Protein AF-A0A9E2PSU3-F1 (afdb_monomer)

Nearest PDB structures (foldseek):
  1zy2-assembly1_A  TM=9.592E-01  e=5.043E-12  Aquifex aeolicus
  6ifh-assembly1_A  TM=9.595E-01  e=5.729E-12  Paenisporosarcina sp. TG-14
  7pvk-assembly2_D  TM=9.625E-01  e=1.493E-11  Porphyromonas gingivalis W83
  7pva-assembly1_B  TM=9.633E-01  e=9.507E-11  Porphyromonas gingivalis W83
  8tef-assembly2_C  TM=9.264E-01  e=6.482E-11  Flavobacterium johnsoniae UW101

Solvent-accessible surface area (backbone atoms only — not comparable to full-atom values): 10268 Å² total; per-residue (Å²): 117,51,39,35,36,42,32,40,62,52,65,67,58,53,52,50,50,43,53,52,42,42,73,72,50,32,50,68,46,78,24,65,32,26,68,53,40,46,52,47,42,73,75,52,74,53,42,32,37,41,32,27,46,88,30,80,83,50,33,25,62,60,31,46,52,58,42,39,74,74,42,73,65,52,32,30,35,39,42,25,81,75,85,48,74,65,60,53,52,48,42,56,73,73,60,41,67,44,81,47,60,56,84,68,57,73,70,59,53,52,53,49,50,51,53,40,43,50,52,22,49,61,69,64,49,70,80,70,90,75,65,75,95,78,83,74,94,78,75,75,86,82,76,86,48,75,71,49,51,52,50,52,55,50,48,67,71,45,68,89,48,94,69,91,82,87,87,84,74,67,94,87,74,125

Mean predicted aligned error: 12.91 Å

Sequence (174 aa):
MGHILIVDDDAQLRQSFEKLLNAEGHTVKTASSGEAAISLVKAAVPDLVIMDVRMPGMSGLEAFRAIHEIEPKLPVIIMTAYSTTDTAIEATKLGAFEYILKPPETPDILALISQALEAGRFMRSRVELDVAPDTTAADAIIGKSKPMQEVYKAIGRVAPTDATVLILGETGTG

Foldseek 3Di:
DWEEEEEALDPVVLVVVCVVVVVVVYHYDYDNDLVRVLVVCVVPNTLEYEFEQDHPDDGRLNSLLSSCVVPVLRAYEYEYQDDDPVVLVSCVVSPHLYYYHPPDDPVVVVVSVVVSSVSSCVVPPDPPPPPDDDDDPPPDDDDDDPVVVVVVVVCVVPVVDPDDDDDDDDPPPD

pLDDT: mean 83.13, std 15.16, range [34.38, 97.56]

Structure (mmCIF, N/CA/C/O backbone):
data_AF-A0A9E2PSU3-F1
#
_entry.id   AF-A0A9E2PSU3-F1
#
loop_
_atom_site.group_PDB
_atom_site.id
_atom_site.type_symbol
_atom_site.label_atom_id
_atom_site.label_alt_id
_atom_site.label_comp_id
_atom_site.label_asym_id
_atom_site.label_entity_id
_atom_site.label_seq_id
_atom_site.pdbx_PDB_ins_code
_atom_site.Cartn_x
_atom_site.Cartn_y
_atom_site.Cartn_z
_atom_site.occupancy
_atom_site.B_iso_or_equiv
_atom_site.auth_seq_id
_atom_site.auth_comp_id
_atom_site.auth_asym_id
_atom_site.auth_atom_id
_atom_site.pdbx_PDB_model_num
ATOM 1 N N . MET A 1 1 ? -3.691 10.758 -12.893 1.00 78.62 1 MET A N 1
ATOM 2 C CA . MET A 1 1 ? -5.007 10.171 -12.567 1.00 78.62 1 MET A CA 1
ATOM 3 C C . MET A 1 1 ? -4.895 8.655 -12.457 1.00 78.62 1 MET A C 1
ATOM 5 O O . MET A 1 1 ? -4.356 8.025 -13.363 1.00 78.62 1 MET A O 1
ATOM 9 N N . GLY A 1 2 ? -5.353 8.092 -11.343 1.00 89.75 2 GLY A N 1
ATOM 10 C CA . GLY A 1 2 ? -5.387 6.650 -11.082 1.00 89.75 2 GLY A CA 1
ATOM 11 C C . GLY A 1 2 ? -6.509 6.320 -10.101 1.00 89.75 2 GLY A C 1
ATOM 12 O O . GLY A 1 2 ? -6.961 7.210 -9.374 1.00 8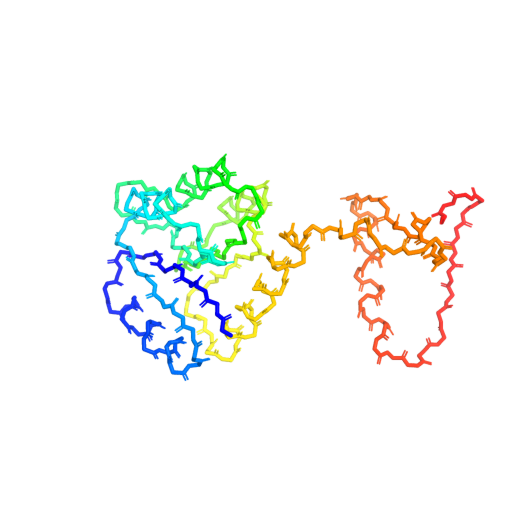9.75 2 GLY A O 1
ATOM 13 N N . HIS A 1 3 ? -6.966 5.073 -10.105 1.00 95.94 3 HIS A N 1
ATOM 14 C CA . HIS A 1 3 ? -7.980 4.557 -9.191 1.00 95.94 3 HIS A CA 1
ATOM 15 C C . HIS A 1 3 ? -7.310 4.009 -7.930 1.00 95.94 3 HIS A C 1
ATOM 17 O O . HIS A 1 3 ? -6.604 3.007 -7.991 1.00 95.94 3 HIS A O 1
ATOM 23 N N . ILE A 1 4 ? -7.519 4.653 -6.785 1.00 96.75 4 ILE A N 1
ATOM 24 C CA . ILE A 1 4 ? -6.851 4.296 -5.528 1.00 96.75 4 ILE A CA 1
ATOM 25 C C . ILE A 1 4 ? -7.885 3.738 -4.552 1.00 96.75 4 ILE A C 1
ATOM 27 O O . ILE A 1 4 ? -8.945 4.331 -4.355 1.00 96.75 4 ILE A O 1
ATOM 31 N N . LEU A 1 5 ? -7.577 2.600 -3.934 1.00 97.56 5 LEU A N 1
ATOM 32 C CA . LEU A 1 5 ? -8.359 2.030 -2.843 1.00 97.56 5 LEU A CA 1
ATOM 33 C C . LEU A 1 5 ? -7.655 2.297 -1.511 1.00 97.56 5 LEU A C 1
ATOM 35 O O . LEU A 1 5 ? -6.513 1.889 -1.327 1.00 97.56 5 LEU A O 1
ATOM 39 N N . ILE A 1 6 ? -8.351 2.940 -0.578 1.00 96.44 6 ILE A N 1
ATOM 40 C CA . ILE A 1 6 ? -7.868 3.188 0.784 1.00 96.44 6 ILE A CA 1
ATOM 41 C C . ILE A 1 6 ? -8.602 2.272 1.749 1.00 96.44 6 ILE A C 1
ATOM 43 O O . ILE A 1 6 ? -9.834 2.260 1.779 1.00 96.44 6 ILE A O 1
ATOM 47 N N . VAL A 1 7 ? -7.846 1.537 2.553 1.00 96.50 7 VAL A N 1
ATOM 48 C CA . VAL A 1 7 ? -8.368 0.556 3.497 1.00 96.50 7 VAL A CA 1
ATOM 49 C C . VAL A 1 7 ? -7.818 0.859 4.879 1.00 96.50 7 VAL A C 1
ATOM 51 O O . VAL A 1 7 ? -6.614 0.791 5.107 1.00 96.50 7 VAL A O 1
ATOM 54 N N . ASP A 1 8 ? -8.713 1.226 5.781 1.00 94.25 8 ASP A N 1
ATOM 55 C CA . ASP A 1 8 ? -8.393 1.622 7.151 1.00 94.25 8 ASP A CA 1
ATOM 56 C C . ASP A 1 8 ? -9.661 1.474 7.987 1.00 94.25 8 ASP A C 1
ATOM 58 O O . ASP A 1 8 ? -10.741 1.673 7.437 1.00 94.25 8 ASP A O 1
ATOM 62 N N . ASP A 1 9 ? -9.609 1.163 9.276 1.00 93.25 9 ASP A N 1
ATOM 63 C CA . ASP A 1 9 ? -10.808 1.147 10.120 1.00 93.25 9 ASP A CA 1
ATOM 64 C C . ASP A 1 9 ? -11.205 2.562 10.592 1.00 93.25 9 ASP A C 1
ATOM 66 O O . ASP A 1 9 ? -12.399 2.847 10.758 1.00 93.25 9 ASP A O 1
ATOM 70 N N . ASP A 1 10 ? -10.260 3.505 10.637 1.00 92.62 10 ASP A N 1
ATOM 71 C CA . ASP A 1 10 ? -10.481 4.906 10.996 1.00 92.62 10 ASP A CA 1
ATOM 72 C C . ASP A 1 10 ? -11.167 5.698 9.865 1.00 92.62 10 ASP A C 1
ATOM 74 O O . ASP A 1 10 ? -10.597 6.026 8.818 1.00 92.62 10 ASP A O 1
ATOM 78 N N . ALA A 1 11 ? -12.431 6.065 10.093 1.00 92.38 11 ALA A N 1
ATOM 79 C CA . ALA A 1 11 ? -13.226 6.838 9.142 1.00 92.38 11 ALA A CA 1
ATOM 80 C C . ALA A 1 11 ? -12.671 8.247 8.874 1.00 92.38 11 ALA A C 1
ATOM 82 O O . ALA A 1 11 ? -12.793 8.746 7.752 1.00 92.38 11 ALA A O 1
ATOM 83 N N . GLN A 1 12 ? -12.066 8.886 9.876 1.00 91.56 12 GLN A N 1
ATOM 84 C CA . GLN A 1 12 ? -11.508 10.228 9.752 1.00 91.56 12 GLN A CA 1
ATOM 85 C C . GLN A 1 12 ? -10.251 10.214 8.879 1.00 91.56 12 GLN A C 1
ATOM 87 O O . GLN A 1 12 ? -10.073 11.107 8.042 1.00 91.56 12 GLN A O 1
ATOM 92 N N . LEU A 1 13 ? -9.418 9.178 9.014 1.00 89.69 13 LEU A N 1
ATOM 93 C CA . LEU A 1 13 ? -8.251 8.979 8.157 1.00 89.69 13 LEU A CA 1
ATOM 94 C C . LEU A 1 13 ? -8.676 8.742 6.706 1.00 89.69 13 LEU A C 1
ATOM 96 O O . LEU A 1 13 ? -8.210 9.456 5.814 1.00 89.69 13 LEU A O 1
ATOM 100 N N . ARG A 1 14 ? -9.623 7.821 6.466 1.00 93.38 14 ARG A N 1
ATOM 101 C CA . ARG A 1 14 ? -10.141 7.557 5.110 1.00 93.38 14 ARG A CA 1
ATOM 102 C C . ARG A 1 14 ? -10.679 8.823 4.450 1.00 93.38 14 ARG A C 1
ATOM 104 O O . ARG A 1 14 ? -10.321 9.107 3.312 1.00 93.38 14 ARG A O 1
ATOM 111 N N . GLN A 1 15 ? -11.479 9.612 5.169 1.00 93.06 15 GLN A N 1
ATOM 112 C CA . GLN A 1 15 ? -12.051 10.850 4.636 1.00 93.06 15 GLN A CA 1
ATOM 113 C C . GLN A 1 15 ? -10.979 11.912 4.340 1.00 93.06 15 GLN A C 1
ATOM 115 O O . GLN A 1 15 ? -11.099 12.670 3.375 1.00 93.06 15 GLN A O 1
ATOM 120 N N . SER A 1 16 ? -9.935 11.988 5.168 1.00 91.56 16 SER A N 1
ATOM 121 C CA . SER A 1 16 ? -8.838 12.942 4.979 1.00 91.56 16 SER A CA 1
ATOM 122 C C . SER A 1 16 ? -8.023 12.610 3.731 1.00 91.56 16 SER A C 1
ATOM 124 O O . SER A 1 16 ? -7.796 13.489 2.899 1.00 91.56 16 SER A O 1
ATOM 126 N N . PHE A 1 17 ? -7.657 11.339 3.548 1.00 91.06 17 PHE A N 1
ATOM 127 C CA . PHE A 1 17 ? -6.965 10.905 2.337 1.00 91.06 17 PHE A CA 1
ATOM 128 C C . PHE A 1 17 ? -7.844 10.973 1.088 1.00 91.06 17 PHE A C 1
ATOM 130 O O . PHE A 1 17 ? -7.357 11.350 0.028 1.00 91.06 17 PHE A O 1
ATOM 137 N N . GLU A 1 18 ? -9.133 10.643 1.192 1.00 94.00 18 GLU A N 1
ATOM 138 C CA . GLU A 1 18 ? -10.070 10.779 0.077 1.00 94.00 18 GLU A CA 1
ATOM 139 C C . GLU A 1 18 ? -10.112 12.223 -0.433 1.00 94.00 18 GLU A C 1
ATOM 141 O O . GLU A 1 18 ? -9.981 12.454 -1.633 1.00 94.00 18 GLU A O 1
ATOM 146 N N . LYS A 1 19 ? -10.214 13.211 0.466 1.00 93.25 19 LYS A N 1
ATOM 147 C CA . LYS A 1 19 ? -10.166 14.634 0.094 1.00 93.25 19 LYS A CA 1
ATOM 148 C C . LYS A 1 19 ? -8.834 15.020 -0.544 1.00 93.25 19 LYS A C 1
ATOM 150 O O . LYS A 1 19 ? -8.844 15.687 -1.575 1.00 93.25 19 LYS A O 1
ATOM 155 N N . LEU A 1 20 ? -7.718 14.603 0.057 1.00 92.12 20 LEU A N 1
ATOM 156 C CA . LEU A 1 20 ? -6.371 14.900 -0.434 1.00 92.12 20 LEU A CA 1
ATOM 157 C C . LEU A 1 20 ? -6.162 14.355 -1.853 1.00 92.12 20 LEU A C 1
ATOM 159 O O . LEU A 1 20 ? -5.824 15.101 -2.762 1.00 92.12 20 LEU A O 1
ATOM 163 N N . LEU A 1 21 ? -6.406 13.063 -2.063 1.00 92.75 21 LEU A N 1
ATOM 164 C CA . LEU A 1 21 ? -6.120 12.408 -3.338 1.00 92.75 21 LEU A CA 1
ATOM 165 C C . LEU A 1 21 ? -7.127 12.783 -4.431 1.00 92.75 21 LEU A C 1
ATOM 167 O O . LEU A 1 21 ? -6.750 12.850 -5.600 1.00 92.75 21 LEU A O 1
ATOM 171 N N . ASN A 1 22 ? -8.381 13.086 -4.078 1.00 93.94 22 ASN A N 1
ATOM 172 C CA . ASN A 1 22 ? -9.328 13.658 -5.037 1.00 93.94 22 ASN A CA 1
ATOM 173 C C . ASN A 1 22 ? -8.891 15.063 -5.492 1.00 93.94 22 ASN A C 1
ATOM 175 O O . ASN A 1 22 ? -9.056 15.387 -6.667 1.00 93.94 22 ASN A O 1
ATOM 179 N N . ALA A 1 23 ? -8.313 15.886 -4.605 1.00 92.38 23 ALA A N 1
ATOM 180 C CA . ALA A 1 23 ? -7.778 17.202 -4.975 1.00 92.38 23 ALA A CA 1
ATOM 181 C C . ALA A 1 23 ? -6.587 17.099 -5.949 1.00 92.38 23 ALA A C 1
ATOM 183 O O . ALA A 1 23 ? -6.463 17.926 -6.847 1.00 92.38 23 ALA A O 1
ATOM 184 N N . GLU A 1 24 ? -5.788 16.036 -5.834 1.00 91.06 24 GLU A N 1
ATOM 185 C CA . GLU A 1 24 ? -4.705 15.682 -6.768 1.00 91.06 24 GLU A CA 1
ATOM 186 C C . GLU A 1 24 ? -5.208 15.012 -8.069 1.00 91.06 24 GLU A C 1
ATOM 188 O O . GLU A 1 24 ? -4.427 14.576 -8.917 1.00 91.06 24 GLU A O 1
ATOM 193 N N . GLY A 1 25 ? -6.528 14.904 -8.262 1.00 92.94 25 GLY A N 1
ATOM 194 C CA . GLY A 1 25 ? -7.120 14.337 -9.473 1.00 92.94 25 GLY A CA 1
ATOM 195 C C . GLY A 1 25 ? -7.031 12.811 -9.550 1.00 92.94 25 GLY A C 1
ATOM 196 O O . GLY A 1 25 ? -6.926 12.247 -10.639 1.00 92.94 25 GLY A O 1
ATOM 197 N N . HIS A 1 26 ? -7.041 12.108 -8.418 1.00 95.31 26 HIS A N 1
ATOM 198 C CA . HIS A 1 26 ? -7.258 10.660 -8.380 1.00 95.31 26 HIS A CA 1
ATOM 199 C C . HIS A 1 26 ? -8.731 10.332 -8.136 1.00 95.31 26 HIS A C 1
ATOM 201 O O . HIS A 1 26 ? -9.492 11.150 -7.635 1.00 95.31 26 HIS A O 1
ATOM 207 N N . THR A 1 27 ? -9.146 9.118 -8.499 1.00 95.81 27 THR A N 1
ATOM 208 C CA . THR A 1 27 ? -10.455 8.587 -8.102 1.00 95.81 27 THR A CA 1
ATOM 209 C C . THR A 1 27 ? -10.251 7.660 -6.920 1.00 95.81 27 THR A C 1
ATOM 211 O O . THR A 1 27 ? -9.596 6.626 -7.059 1.00 95.81 27 THR A O 1
ATOM 214 N N . VAL A 1 28 ? -10.817 8.010 -5.771 1.00 96.06 28 VAL A N 1
ATOM 215 C CA . VAL A 1 28 ? -10.628 7.247 -4.536 1.00 96.06 28 VAL A CA 1
ATOM 216 C C . VAL A 1 28 ? -11.861 6.404 -4.224 1.00 96.06 28 VAL A C 1
ATOM 218 O O . VAL A 1 28 ? -12.992 6.875 -4.306 1.00 96.06 28 VAL A O 1
ATOM 221 N N . LYS A 1 29 ? -11.641 5.149 -3.835 1.00 96.75 29 LYS A N 1
ATOM 222 C CA . LYS A 1 29 ? -12.619 4.325 -3.116 1.00 96.75 29 LYS A CA 1
ATOM 223 C C . LYS A 1 29 ? -12.086 4.019 -1.727 1.00 96.75 29 LYS A C 1
ATOM 225 O O . LYS A 1 29 ? -10.878 3.922 -1.530 1.00 96.75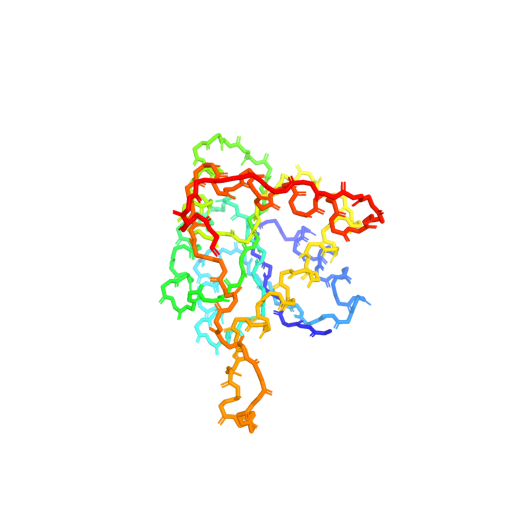 29 LYS A O 1
ATOM 230 N N . THR A 1 30 ? -12.988 3.830 -0.773 1.00 96.50 30 THR A N 1
ATOM 231 C CA . THR A 1 30 ? -12.631 3.544 0.616 1.00 96.50 30 THR A CA 1
ATOM 232 C C . THR A 1 30 ? -13.269 2.238 1.090 1.00 96.50 30 THR A C 1
ATOM 234 O O . THR A 1 30 ? -14.367 1.877 0.666 1.00 96.50 30 THR A O 1
ATOM 237 N N . ALA A 1 31 ? -12.570 1.517 1.964 1.00 96.50 31 ALA A N 1
ATOM 238 C CA . ALA A 1 31 ? -13.053 0.322 2.647 1.00 96.50 31 ALA A CA 1
ATOM 239 C C . ALA A 1 31 ? -12.706 0.402 4.133 1.00 96.50 31 ALA A C 1
ATOM 241 O O . ALA A 1 31 ? -11.623 0.853 4.492 1.00 96.50 31 ALA A O 1
ATOM 242 N N . SER A 1 32 ? -13.624 -0.041 4.991 1.00 95.12 32 SER A N 1
ATOM 243 C CA . SER A 1 32 ? -13.440 -0.027 6.447 1.00 95.12 32 SER A CA 1
ATOM 244 C C . SER A 1 32 ? -12.904 -1.339 7.027 1.00 95.12 32 SER A C 1
ATOM 246 O O . SER A 1 32 ? -12.783 -1.455 8.241 1.00 95.12 32 SER A O 1
ATOM 248 N N . SER A 1 33 ? -12.676 -2.356 6.190 1.00 95.62 33 SER A N 1
ATOM 249 C CA . SER A 1 33 ? -12.163 -3.663 6.608 1.00 95.62 33 SER A CA 1
ATOM 250 C C . SER A 1 33 ? -11.465 -4.387 5.454 1.00 95.62 33 SER A C 1
ATOM 252 O O . SER A 1 33 ? -11.685 -4.064 4.277 1.00 95.62 33 SER A O 1
ATOM 254 N N . GLY A 1 34 ? -10.663 -5.402 5.786 1.00 94.56 34 GLY A N 1
ATOM 255 C CA . GLY A 1 34 ? -9.988 -6.252 4.805 1.00 94.56 34 GLY A CA 1
ATOM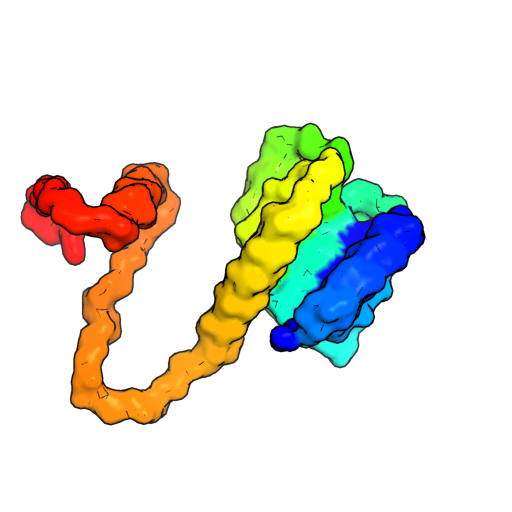 256 C C . GLY A 1 34 ? -10.959 -6.996 3.882 1.00 94.56 34 GLY A C 1
ATOM 257 O O . GLY A 1 34 ? -10.753 -7.054 2.671 1.00 94.56 34 GLY A O 1
ATOM 258 N N . GLU A 1 35 ? -12.076 -7.494 4.412 1.00 96.06 35 GLU A N 1
ATOM 259 C CA . GLU A 1 35 ? -13.097 -8.220 3.646 1.00 96.06 35 GLU A CA 1
ATOM 260 C C . GLU A 1 35 ? -13.802 -7.312 2.629 1.00 96.06 35 GLU A C 1
ATOM 262 O O . GLU A 1 35 ? -14.040 -7.706 1.478 1.00 96.06 35 GLU A O 1
ATOM 267 N N . ALA A 1 36 ? -14.107 -6.075 3.035 1.00 96.31 36 ALA A N 1
ATOM 268 C CA . ALA A 1 36 ? -14.664 -5.064 2.146 1.00 96.31 36 ALA A CA 1
ATOM 269 C C . ALA A 1 36 ? -13.662 -4.699 1.040 1.00 96.31 36 ALA A C 1
ATOM 271 O O . ALA A 1 36 ? -14.046 -4.604 -0.128 1.00 96.31 36 ALA A O 1
ATOM 272 N N . ALA A 1 37 ? -12.375 -4.569 1.378 1.00 96.56 37 ALA A N 1
ATOM 273 C CA . ALA A 1 37 ? -11.322 -4.298 0.406 1.00 96.56 37 ALA A CA 1
ATOM 274 C C . ALA A 1 37 ? -11.190 -5.413 -0.638 1.00 96.56 37 ALA A C 1
ATOM 276 O O . ALA A 1 37 ? -11.217 -5.129 -1.835 1.00 96.56 37 ALA A O 1
ATOM 277 N N . ILE A 1 38 ? -11.137 -6.680 -0.211 1.00 96.75 38 ILE A N 1
ATOM 278 C CA . ILE A 1 38 ? -11.092 -7.836 -1.121 1.00 96.75 38 ILE A CA 1
ATOM 279 C C . ILE A 1 38 ? -12.305 -7.826 -2.059 1.00 96.75 38 ILE A C 1
ATOM 281 O O . ILE A 1 38 ? -12.165 -8.042 -3.263 1.00 96.75 38 ILE A O 1
ATOM 285 N N . SER A 1 39 ? -13.499 -7.557 -1.525 1.00 96.81 39 SER A N 1
ATOM 286 C CA . SER A 1 39 ? -14.734 -7.514 -2.317 1.00 96.81 39 SER A CA 1
ATOM 287 C C . SER A 1 39 ? -14.697 -6.410 -3.379 1.00 96.81 39 SER A C 1
ATOM 289 O O . SER A 1 39 ? -15.089 -6.642 -4.523 1.00 96.81 39 SER A O 1
ATOM 291 N N . LEU A 1 40 ? -14.177 -5.228 -3.033 1.00 96.69 40 LEU A N 1
ATOM 292 C CA . LEU A 1 40 ? -14.012 -4.120 -3.975 1.00 96.69 40 LEU A CA 1
ATOM 293 C C . LEU A 1 40 ? -12.983 -4.434 -5.062 1.00 96.69 40 LEU A C 1
ATOM 295 O O . LEU A 1 40 ? -13.265 -4.172 -6.230 1.00 96.69 40 LEU A O 1
ATOM 299 N N . VAL A 1 41 ? -11.842 -5.034 -4.704 1.00 96.12 41 VAL A N 1
ATOM 300 C CA . VAL A 1 41 ? -10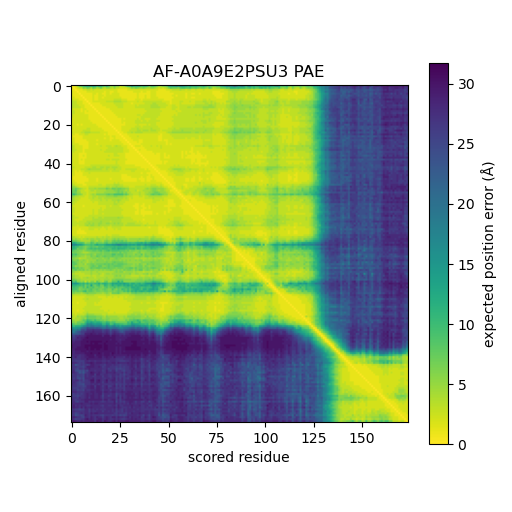.813 -5.446 -5.673 1.00 96.12 41 VAL A CA 1
ATOM 301 C C . VAL A 1 41 ? -11.365 -6.481 -6.656 1.00 96.12 41 VAL A C 1
ATOM 303 O O . VAL A 1 41 ? -11.125 -6.363 -7.854 1.00 96.12 41 VAL A O 1
ATOM 306 N N . LYS A 1 42 ? -12.158 -7.455 -6.183 1.00 95.31 42 LYS A N 1
ATOM 307 C CA . LYS A 1 42 ? -12.818 -8.446 -7.055 1.00 95.31 42 LYS A CA 1
ATOM 308 C C . LYS A 1 42 ? -13.816 -7.815 -8.025 1.00 95.31 42 LYS A C 1
ATOM 310 O O . LYS A 1 42 ? -13.957 -8.297 -9.144 1.00 95.31 42 LYS A O 1
ATOM 315 N N . ALA A 1 43 ? -14.531 -6.778 -7.593 1.00 95.25 43 ALA A N 1
ATOM 316 C CA . ALA A 1 43 ? -15.517 -6.099 -8.429 1.00 95.25 43 ALA A CA 1
ATOM 317 C C . ALA A 1 43 ? -14.859 -5.203 -9.489 1.00 95.25 43 ALA A C 1
ATOM 319 O O . ALA A 1 43 ? -15.322 -5.148 -10.627 1.00 95.25 43 ALA A O 1
ATOM 320 N N . ALA A 1 44 ? -13.800 -4.485 -9.114 1.00 93.50 44 ALA A N 1
ATOM 321 C CA . ALA A 1 44 ? -13.011 -3.662 -10.018 1.00 93.50 44 ALA A CA 1
ATOM 322 C C . ALA A 1 44 ? -11.602 -3.476 -9.447 1.00 93.50 44 ALA A C 1
ATOM 324 O O . ALA A 1 44 ? -11.430 -2.862 -8.392 1.00 93.50 44 ALA A O 1
ATOM 325 N N . VAL A 1 45 ? -10.601 -3.974 -10.170 1.00 93.75 45 VAL A N 1
ATOM 326 C CA . VAL A 1 45 ? -9.198 -3.901 -9.758 1.00 93.75 45 VAL A CA 1
ATOM 327 C C . VAL A 1 45 ? -8.729 -2.435 -9.785 1.00 93.75 45 VAL A C 1
ATOM 329 O O . VAL A 1 45 ? -8.774 -1.814 -10.848 1.00 93.75 45 VAL A O 1
ATOM 332 N N . PRO A 1 46 ? -8.287 -1.859 -8.649 1.00 95.81 46 PRO A N 1
ATOM 333 C CA . PRO A 1 46 ? -7.746 -0.501 -8.610 1.00 95.81 46 PRO A CA 1
ATOM 334 C C . PRO A 1 46 ? -6.332 -0.442 -9.209 1.00 95.81 46 PRO A C 1
ATOM 336 O O . PRO A 1 46 ? -5.721 -1.461 -9.528 1.00 9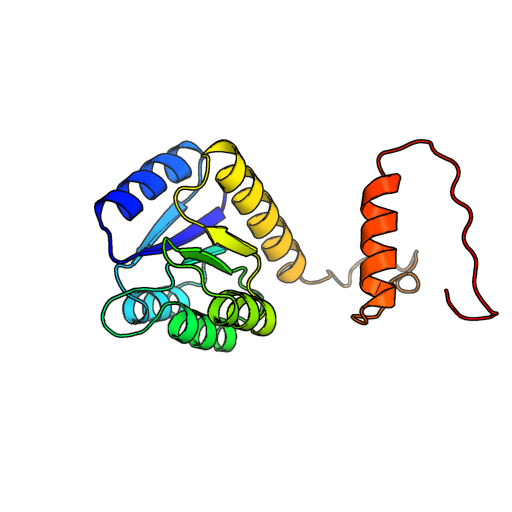5.81 46 PRO A O 1
ATOM 339 N N . ASP A 1 47 ? -5.778 0.758 -9.346 1.00 95.31 47 ASP A N 1
ATOM 340 C CA . ASP A 1 47 ? -4.379 0.981 -9.731 1.00 95.31 47 ASP A CA 1
ATOM 341 C C . ASP A 1 47 ? -3.413 0.906 -8.550 1.00 95.31 47 ASP A C 1
ATOM 343 O O . ASP A 1 47 ? -2.246 0.584 -8.745 1.00 95.31 47 ASP A O 1
ATOM 347 N N . LEU A 1 48 ? -3.900 1.173 -7.338 1.00 96.06 48 LEU A N 1
ATOM 348 C CA . LEU A 1 48 ? -3.126 1.147 -6.101 1.00 96.06 48 LEU A CA 1
ATOM 349 C C . LEU A 1 48 ? -4.032 0.826 -4.912 1.00 96.06 48 LEU A C 1
ATOM 351 O O . LEU A 1 48 ? -5.165 1.311 -4.846 1.00 96.06 48 LEU A O 1
ATOM 355 N N . VAL A 1 49 ? -3.514 0.063 -3.949 1.00 96.69 49 VAL A N 1
ATOM 356 C CA . VAL A 1 49 ? -4.136 -0.112 -2.629 1.00 96.69 49 VAL A CA 1
ATOM 357 C C . VAL A 1 49 ? -3.240 0.497 -1.556 1.00 96.69 49 VAL A C 1
ATOM 359 O O . VAL A 1 49 ? -2.045 0.222 -1.519 1.00 96.69 49 VAL A O 1
ATOM 362 N N . ILE A 1 50 ? -3.824 1.291 -0.664 1.00 95.38 50 ILE A N 1
ATOM 363 C CA . ILE A 1 50 ? -3.200 1.741 0.582 1.00 95.38 50 ILE A CA 1
ATOM 364 C C . ILE A 1 50 ? -3.933 1.033 1.718 1.00 95.38 50 ILE A C 1
ATOM 366 O O . ILE A 1 50 ? -5.152 1.161 1.826 1.00 95.38 50 ILE A O 1
ATOM 370 N N . MET A 1 51 ? -3.213 0.256 2.522 1.00 94.75 51 MET A N 1
ATOM 371 C CA . MET A 1 51 ? -3.795 -0.710 3.455 1.00 94.75 51 MET A CA 1
ATOM 372 C C . MET A 1 51 ? -3.228 -0.547 4.863 1.00 94.75 51 MET A C 1
ATOM 374 O O . MET A 1 51 ? -2.015 -0.640 5.056 1.00 94.75 51 MET A O 1
ATOM 378 N N . ASP A 1 52 ? -4.104 -0.384 5.851 1.00 93.06 52 ASP A N 1
ATOM 379 C CA . ASP A 1 52 ? -3.729 -0.492 7.259 1.00 93.06 52 ASP A CA 1
ATOM 380 C C . ASP A 1 52 ? -3.532 -1.945 7.699 1.00 93.06 52 ASP A C 1
ATOM 382 O O . ASP A 1 52 ? -4.235 -2.843 7.249 1.00 93.06 52 ASP A O 1
ATOM 386 N N . VAL A 1 53 ? -2.559 -2.196 8.580 1.00 88.38 53 VAL A N 1
ATOM 387 C CA . VAL A 1 53 ? -2.255 -3.555 9.069 1.00 88.38 53 VAL A CA 1
ATOM 388 C C . VAL A 1 53 ? -3.255 -4.015 10.129 1.00 88.38 53 VAL A C 1
ATOM 390 O O . VAL A 1 53 ? -3.600 -5.197 10.182 1.00 88.38 53 VAL A O 1
ATOM 393 N N . ARG A 1 54 ? -3.684 -3.108 11.008 1.00 85.56 54 ARG A N 1
ATOM 394 C CA . ARG A 1 54 ? -4.403 -3.396 12.250 1.00 85.56 54 ARG A CA 1
ATOM 395 C C . ARG A 1 54 ? -5.851 -2.951 12.123 1.00 85.56 54 ARG A C 1
ATOM 397 O O . ARG A 1 54 ? -6.251 -1.948 12.689 1.00 85.56 54 ARG A O 1
ATOM 404 N N . MET A 1 55 ? -6.647 -3.795 11.481 1.00 89.38 55 MET A N 1
ATOM 405 C CA . MET A 1 55 ? -8.092 -3.616 11.400 1.00 89.38 55 MET A CA 1
ATOM 406 C C . MET A 1 55 ? -8.832 -4.660 12.249 1.00 89.38 55 MET A C 1
ATOM 408 O O . MET A 1 55 ? -8.324 -5.770 12.439 1.00 89.38 55 MET A O 1
ATOM 412 N N . PRO A 1 56 ? -10.032 -4.342 12.766 1.00 86.19 56 PRO A N 1
ATOM 413 C CA . PRO A 1 56 ? -10.908 -5.329 13.384 1.00 86.19 56 PRO A CA 1
ATOM 414 C C . PRO A 1 56 ? -11.304 -6.433 12.394 1.00 86.19 56 PRO A C 1
ATOM 416 O O . PRO A 1 56 ? -11.674 -6.147 11.257 1.00 86.19 56 PRO A O 1
ATOM 419 N N . GLY A 1 57 ? -11.298 -7.687 12.851 1.00 91.50 57 GLY A N 1
ATOM 420 C CA . GLY A 1 57 ? -11.596 -8.840 11.998 1.00 91.50 57 GLY A CA 1
ATOM 421 C C . GLY A 1 57 ? -10.352 -9.306 11.248 1.00 91.50 57 GLY A C 1
ATOM 422 O O . GLY A 1 57 ? -9.368 -9.681 11.887 1.00 91.50 57 GLY A O 1
ATOM 423 N N . MET A 1 58 ? -10.404 -9.311 9.915 1.00 91.25 58 MET A N 1
ATOM 424 C CA . MET A 1 58 ? -9.258 -9.646 9.071 1.00 91.25 58 MET A CA 1
ATOM 425 C C . MET A 1 58 ? -8.172 -8.563 9.130 1.00 91.25 58 MET A C 1
ATOM 427 O O . MET A 1 58 ? -8.436 -7.379 8.908 1.00 91.25 58 MET A O 1
ATOM 431 N N . SER A 1 59 ? -6.926 -8.983 9.358 1.00 90.56 59 SER A N 1
ATOM 432 C CA . SER A 1 59 ? -5.777 -8.077 9.334 1.00 90.56 59 SER A CA 1
ATOM 433 C C . SER A 1 59 ? -5.461 -7.586 7.918 1.00 90.56 59 SER A C 1
ATOM 435 O O . SER A 1 59 ? -5.747 -8.248 6.917 1.00 90.56 59 SER A O 1
ATOM 437 N N . GLY A 1 60 ? -4.785 -6.441 7.816 1.00 90.56 60 GLY A N 1
ATOM 438 C CA . GLY A 1 60 ? -4.354 -5.906 6.524 1.00 90.56 60 GLY A CA 1
ATOM 439 C C . GLY A 1 60 ? -3.380 -6.804 5.772 1.00 90.56 60 GLY A C 1
ATOM 440 O O . GLY A 1 60 ? -3.407 -6.840 4.546 1.00 90.56 60 GLY A O 1
ATOM 441 N N . LEU A 1 61 ? -2.540 -7.564 6.485 1.00 90.12 61 LEU A N 1
ATOM 442 C CA . LEU A 1 61 ? -1.611 -8.514 5.863 1.00 90.12 61 LEU A CA 1
ATOM 443 C C . LEU A 1 61 ? -2.344 -9.730 5.287 1.00 90.12 61 LEU A C 1
ATOM 445 O O . LEU A 1 61 ? -2.016 -10.175 4.189 1.00 90.12 61 LEU A O 1
ATOM 449 N N . GLU A 1 62 ? -3.362 -10.243 5.979 1.00 93.00 62 GLU A N 1
ATOM 450 C CA . GLU A 1 62 ? -4.229 -11.299 5.441 1.00 93.00 62 GLU A CA 1
ATOM 451 C C . GLU A 1 62 ? -5.019 -10.803 4.226 1.00 93.00 62 GLU A C 1
ATOM 453 O O . GLU A 1 62 ? -5.079 -11.491 3.205 1.00 93.00 62 GLU A O 1
ATOM 458 N N . ALA A 1 63 ? -5.554 -9.581 4.295 1.00 94.88 63 ALA A N 1
ATOM 459 C CA . ALA A 1 63 ? -6.226 -8.953 3.165 1.00 94.88 63 ALA A CA 1
ATOM 460 C C . ALA A 1 63 ? -5.274 -8.751 1.979 1.00 94.88 63 ALA A C 1
ATOM 462 O O . ALA A 1 63 ? -5.644 -9.024 0.838 1.00 94.88 63 ALA A O 1
ATOM 463 N N . PHE A 1 64 ? -4.031 -8.336 2.240 1.00 94.12 64 PHE A N 1
ATOM 464 C CA . PHE A 1 64 ? -3.011 -8.182 1.210 1.00 94.12 64 PHE A CA 1
ATOM 465 C C . PHE A 1 64 ? -2.679 -9.515 0.534 1.00 94.12 64 PHE A C 1
ATOM 467 O O . PHE A 1 64 ? -2.657 -9.567 -0.692 1.00 94.12 64 PHE A O 1
ATOM 474 N N . ARG A 1 65 ? -2.510 -10.605 1.296 1.00 92.88 65 ARG A N 1
ATOM 475 C CA . ARG A 1 65 ? -2.313 -11.956 0.735 1.00 92.88 65 ARG A CA 1
ATOM 476 C C . ARG A 1 65 ? -3.444 -12.334 -0.223 1.00 92.88 65 ARG A C 1
ATOM 478 O O . ARG A 1 65 ? -3.179 -12.721 -1.356 1.00 9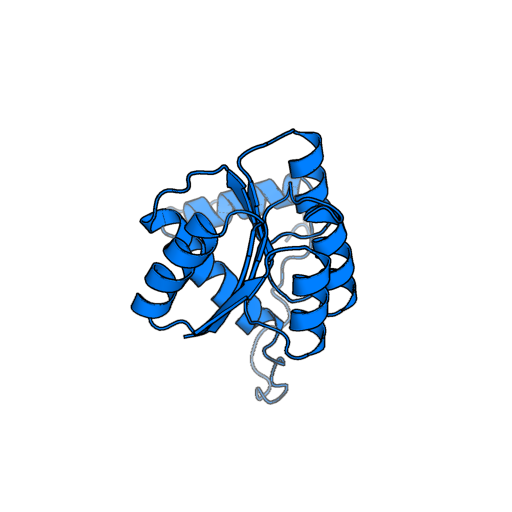2.88 65 ARG A O 1
ATOM 485 N N . ALA A 1 66 ? -4.694 -12.151 0.200 1.00 94.62 66 ALA A N 1
ATOM 486 C CA . ALA A 1 66 ? -5.859 -12.462 -0.627 1.00 94.62 66 ALA A CA 1
ATOM 487 C C . ALA A 1 66 ? -5.958 -11.570 -1.880 1.00 94.62 66 ALA A C 1
ATOM 489 O O . ALA A 1 66 ? -6.324 -12.046 -2.951 1.00 94.62 66 ALA A O 1
ATOM 490 N N . ILE A 1 67 ? -5.621 -10.282 -1.769 1.00 94.25 67 ILE A N 1
ATOM 491 C CA . ILE A 1 67 ? -5.566 -9.352 -2.907 1.00 94.25 67 ILE A CA 1
ATOM 492 C C . ILE A 1 67 ? -4.454 -9.752 -3.885 1.00 94.25 67 ILE A C 1
ATOM 494 O O . ILE A 1 67 ? -4.676 -9.735 -5.095 1.00 94.25 67 ILE A O 1
ATOM 498 N N . HIS A 1 68 ? -3.291 -10.154 -3.373 1.00 90.75 68 HIS A N 1
ATOM 499 C CA . HIS A 1 68 ? -2.153 -10.583 -4.180 1.00 90.75 68 HIS A CA 1
ATOM 500 C C . HIS A 1 68 ? -2.444 -11.872 -4.962 1.00 90.75 68 HIS A C 1
ATOM 502 O O . HIS A 1 68 ? -1.989 -12.015 -6.091 1.00 90.75 68 HIS A O 1
ATOM 508 N N . GLU A 1 69 ? -3.247 -12.789 -4.414 1.00 91.44 69 GLU A N 1
ATOM 509 C CA . GLU A 1 69 ? -3.726 -13.972 -5.147 1.00 91.44 69 GLU A CA 1
ATOM 510 C C . GLU A 1 69 ? -4.678 -13.620 -6.304 1.00 91.44 69 GLU A C 1
ATOM 512 O O . GLU A 1 69 ? -4.740 -14.352 -7.292 1.00 91.44 69 GLU A O 1
ATOM 517 N N . ILE A 1 70 ? -5.417 -12.509 -6.201 1.00 91.56 70 ILE A N 1
ATOM 518 C CA . ILE A 1 70 ? -6.358 -12.048 -7.236 1.00 91.56 70 ILE A CA 1
ATOM 519 C C . ILE A 1 70 ? -5.619 -11.304 -8.350 1.00 91.56 70 ILE A C 1
ATOM 521 O O . ILE A 1 70 ? -5.842 -11.579 -9.527 1.00 91.56 70 ILE A O 1
ATOM 525 N N . GLU A 1 71 ? -4.760 -10.353 -7.985 1.00 90.12 71 GLU A N 1
ATOM 526 C CA . GLU A 1 71 ? -3.956 -9.571 -8.923 1.00 90.12 71 GLU A CA 1
ATOM 527 C C . GLU A 1 71 ? -2.540 -9.369 -8.355 1.00 90.12 71 GLU A C 1
ATOM 529 O O . GLU A 1 71 ? -2.291 -8.404 -7.625 1.00 90.12 71 GLU A O 1
ATOM 534 N N . PRO A 1 72 ? -1.584 -10.249 -8.703 1.00 87.88 72 PRO A N 1
ATOM 535 C CA . PRO A 1 72 ? -0.218 -10.182 -8.186 1.00 87.88 72 PRO A CA 1
ATOM 536 C C . PRO A 1 72 ? 0.530 -8.899 -8.566 1.00 87.88 72 PRO A C 1
ATOM 538 O O . PRO A 1 72 ? 1.501 -8.534 -7.906 1.00 87.88 72 PRO A O 1
ATOM 541 N N . LYS A 1 73 ? 0.109 -8.218 -9.643 1.00 87.12 73 LYS A N 1
ATOM 542 C CA . LYS A 1 73 ? 0.739 -6.985 -10.136 1.00 87.12 73 LYS A CA 1
ATOM 543 C C . LYS A 1 73 ? 0.104 -5.718 -9.568 1.00 87.12 73 LYS A C 1
ATOM 545 O O . LYS A 1 73 ? 0.455 -4.624 -10.001 1.00 87.12 73 LYS A O 1
ATOM 550 N N . LEU A 1 74 ? -0.871 -5.824 -8.669 1.00 91.12 74 LEU A N 1
ATOM 551 C CA . LEU A 1 74 ? -1.465 -4.663 -8.016 1.00 91.12 74 LEU A CA 1
ATOM 552 C C . LEU A 1 74 ? -0.487 -4.145 -6.955 1.00 91.12 74 LEU A C 1
ATOM 554 O O . LEU A 1 74 ? -0.246 -4.853 -5.976 1.00 91.12 74 LEU A O 1
ATOM 558 N N . PRO A 1 75 ? 0.088 -2.938 -7.113 1.00 92.12 75 PRO A N 1
ATOM 559 C CA . PRO A 1 75 ? 0.917 -2.363 -6.067 1.00 92.12 75 PRO A CA 1
ATOM 560 C C . PRO A 1 75 ? 0.077 -2.116 -4.808 1.00 92.12 75 PRO A C 1
ATOM 562 O O . PRO A 1 75 ? -1.044 -1.599 -4.871 1.00 92.12 75 PRO A O 1
ATOM 565 N N . VAL A 1 76 ? 0.642 -2.483 -3.657 1.00 94.06 76 VAL A N 1
ATOM 566 C CA . VAL A 1 76 ? 0.029 -2.286 -2.340 1.00 94.06 76 VAL A CA 1
ATOM 567 C C . VAL A 1 76 ? 1.022 -1.592 -1.421 1.00 94.06 76 VAL A C 1
ATOM 569 O O . VAL A 1 76 ? 2.122 -2.096 -1.205 1.00 94.06 76 VAL A O 1
ATOM 572 N N . ILE A 1 77 ? 0.626 -0.443 -0.879 1.00 93.06 77 ILE A N 1
ATOM 573 C CA . ILE A 1 77 ? 1.353 0.275 0.167 1.00 93.06 77 ILE A CA 1
ATOM 574 C C . ILE A 1 77 ? 0.726 -0.099 1.505 1.00 93.06 77 ILE A C 1
ATOM 576 O O . ILE A 1 77 ? -0.471 0.103 1.719 1.00 93.06 77 ILE A O 1
ATOM 580 N N . ILE A 1 78 ? 1.533 -0.627 2.416 1.00 91.31 78 ILE A N 1
ATOM 581 C CA . ILE A 1 78 ? 1.112 -0.920 3.782 1.00 91.31 78 ILE A CA 1
ATOM 582 C C . ILE A 1 78 ? 1.388 0.311 4.644 1.00 91.31 78 ILE A C 1
ATOM 584 O O . ILE A 1 78 ? 2.527 0.756 4.721 1.00 91.31 78 ILE A O 1
ATOM 588 N N . MET A 1 79 ? 0.370 0.856 5.308 1.00 89.00 79 MET A N 1
ATOM 589 C CA . MET A 1 79 ? 0.476 2.060 6.136 1.00 89.00 79 MET A CA 1
ATOM 590 C C . MET A 1 79 ? -0.076 1.800 7.534 1.00 89.00 79 MET A C 1
ATOM 592 O O . MET A 1 79 ? -1.273 1.624 7.676 1.00 89.00 79 MET A O 1
ATOM 596 N N . THR A 1 80 ? 0.750 1.825 8.582 1.00 83.31 80 THR A N 1
ATOM 597 C CA . THR A 1 80 ? 0.320 1.420 9.939 1.00 83.31 80 THR A CA 1
ATOM 598 C C . THR A 1 80 ? 0.889 2.298 11.047 1.00 83.31 80 THR A C 1
ATOM 600 O O . THR A 1 80 ? 2.008 2.790 10.952 1.00 83.31 80 THR A O 1
ATOM 603 N N . ALA A 1 81 ? 0.136 2.478 12.137 1.00 79.38 81 ALA A N 1
ATOM 604 C CA . ALA A 1 81 ? 0.637 3.097 13.373 1.00 79.38 81 ALA A CA 1
ATOM 605 C C . ALA A 1 81 ? 1.443 2.116 14.252 1.00 79.38 81 ALA A C 1
ATOM 607 O O . ALA A 1 81 ? 2.123 2.522 15.190 1.00 79.38 81 ALA A O 1
ATOM 608 N N . TYR A 1 82 ? 1.357 0.817 13.960 1.00 68.25 82 TYR A N 1
ATOM 609 C CA . TYR A 1 82 ? 2.068 -0.254 14.651 1.00 68.25 82 TYR A CA 1
ATOM 610 C C . TYR A 1 82 ? 3.071 -0.898 13.700 1.00 68.25 82 TYR A C 1
ATOM 612 O O . TYR A 1 82 ? 2.675 -1.626 12.784 1.00 68.25 82 TYR A O 1
ATOM 620 N N . SER A 1 83 ? 4.359 -0.667 13.950 1.00 69.50 83 SER A N 1
ATOM 621 C CA . SER A 1 83 ? 5.432 -1.412 13.301 1.00 69.50 83 SER A CA 1
ATOM 622 C C . SER A 1 83 ? 6.019 -2.452 14.238 1.00 69.50 83 SER A C 1
ATOM 624 O O . SER A 1 83 ? 6.297 -2.206 15.411 1.00 69.50 83 SER A O 1
ATOM 626 N N . THR A 1 84 ? 6.203 -3.646 13.694 1.00 67.69 84 THR A N 1
ATOM 627 C CA . THR A 1 84 ? 7.068 -4.661 14.282 1.00 67.69 84 THR A CA 1
ATOM 628 C C . THR A 1 84 ? 8.007 -5.132 13.190 1.00 67.69 84 THR A C 1
ATOM 630 O O . THR A 1 84 ? 7.656 -5.107 12.007 1.00 67.69 84 THR A O 1
ATOM 633 N N . THR A 1 85 ? 9.199 -5.576 13.574 1.00 69.81 85 THR A N 1
ATOM 634 C CA . THR A 1 85 ? 10.159 -6.154 12.630 1.00 69.81 85 THR A CA 1
ATOM 635 C C . THR A 1 85 ? 9.525 -7.300 11.837 1.00 69.81 85 THR A C 1
ATOM 637 O O . THR A 1 85 ? 9.744 -7.409 10.634 1.00 69.81 85 THR A O 1
ATOM 640 N N . ASP A 1 86 ? 8.674 -8.098 12.482 1.00 70.81 86 ASP A N 1
ATOM 641 C CA . ASP A 1 86 ? 8.022 -9.250 11.864 1.00 70.81 86 ASP A CA 1
ATOM 642 C C . ASP A 1 86 ? 7.001 -8.838 10.795 1.00 70.81 86 ASP A C 1
ATOM 644 O O . ASP A 1 86 ? 7.052 -9.356 9.678 1.00 70.81 86 ASP A O 1
ATOM 648 N N . THR A 1 87 ? 6.136 -7.857 11.081 1.00 71.12 87 THR A N 1
ATOM 649 C CA . THR A 1 87 ? 5.131 -7.380 10.112 1.00 71.12 87 THR A CA 1
ATOM 650 C C . THR A 1 87 ? 5.756 -6.675 8.910 1.00 71.12 87 THR A C 1
ATOM 652 O O . THR A 1 87 ? 5.273 -6.841 7.791 1.00 71.12 87 THR A O 1
ATOM 655 N N . ALA A 1 88 ? 6.858 -5.945 9.107 1.00 70.44 88 ALA A N 1
ATOM 656 C CA . ALA A 1 88 ? 7.611 -5.341 8.009 1.00 70.44 88 ALA A CA 1
ATOM 657 C C . ALA A 1 88 ? 8.288 -6.410 7.130 1.00 70.44 88 ALA A C 1
ATOM 659 O O . ALA A 1 88 ? 8.184 -6.366 5.906 1.00 70.44 88 ALA A O 1
ATOM 660 N N . ILE A 1 89 ? 8.929 -7.417 7.739 1.00 73.44 89 ILE A N 1
ATOM 661 C CA . ILE A 1 89 ? 9.534 -8.538 7.002 1.00 73.44 89 ILE A CA 1
ATOM 662 C C . ILE A 1 89 ? 8.474 -9.299 6.200 1.00 73.44 89 ILE A C 1
ATOM 664 O O . ILE A 1 89 ? 8.730 -9.702 5.064 1.00 73.44 89 ILE A O 1
ATOM 668 N N . GLU A 1 90 ? 7.301 -9.528 6.786 1.00 72.69 90 GLU A N 1
ATOM 669 C CA . GLU A 1 90 ? 6.206 -10.234 6.132 1.00 72.69 90 GLU A CA 1
ATOM 670 C C . GLU A 1 90 ? 5.647 -9.452 4.938 1.00 72.69 90 GLU A C 1
ATOM 672 O O . GLU A 1 90 ? 5.535 -10.022 3.853 1.00 72.69 90 GLU A O 1
ATOM 677 N N . ALA A 1 91 ? 5.387 -8.149 5.092 1.00 73.25 91 ALA A N 1
ATOM 678 C CA . ALA A 1 91 ? 4.943 -7.284 3.998 1.00 73.25 91 ALA A CA 1
ATOM 679 C C . ALA A 1 91 ? 5.927 -7.306 2.815 1.00 73.25 91 ALA A C 1
ATOM 681 O O . ALA A 1 91 ? 5.525 -7.515 1.670 1.00 73.25 91 ALA A O 1
ATOM 682 N N . THR A 1 92 ? 7.229 -7.193 3.094 1.00 75.06 92 THR A N 1
ATOM 683 C CA . THR A 1 92 ? 8.277 -7.258 2.067 1.00 75.06 92 THR A CA 1
ATOM 684 C C . THR A 1 92 ? 8.336 -8.627 1.390 1.00 75.06 92 THR A C 1
ATOM 686 O O . THR A 1 92 ? 8.493 -8.712 0.173 1.00 75.06 92 THR A O 1
ATOM 689 N N . LYS A 1 93 ? 8.182 -9.724 2.147 1.00 74.38 93 LYS A N 1
ATOM 690 C CA . LYS A 1 93 ? 8.147 -11.089 1.585 1.00 74.38 93 LYS A CA 1
ATOM 691 C C . LYS A 1 93 ? 6.950 -11.315 0.665 1.00 74.38 93 LYS A C 1
ATOM 693 O O . LYS A 1 93 ? 7.080 -12.051 -0.309 1.00 74.38 93 LYS A O 1
ATOM 698 N N . LEU A 1 94 ? 5.815 -10.699 0.980 1.00 72.62 94 LEU A N 1
ATOM 699 C CA . LEU A 1 94 ? 4.595 -10.745 0.175 1.00 72.62 94 LEU A CA 1
ATOM 700 C C . LEU A 1 94 ? 4.648 -9.819 -1.050 1.00 72.62 94 LEU A C 1
ATOM 702 O O . LEU A 1 94 ? 3.738 -9.849 -1.870 1.00 72.62 94 LEU A O 1
ATOM 706 N N . GLY A 1 95 ? 5.709 -9.021 -1.195 1.00 78.00 95 GLY A N 1
ATOM 707 C CA . GLY A 1 95 ? 5.879 -8.120 -2.330 1.00 78.00 95 GLY A CA 1
ATOM 708 C C . GLY A 1 95 ? 5.059 -6.840 -2.215 1.00 78.00 95 GLY A C 1
ATOM 709 O O . GLY A 1 95 ? 4.631 -6.309 -3.238 1.00 78.00 95 GLY A O 1
ATOM 710 N N . ALA A 1 96 ? 4.820 -6.346 -0.992 1.00 80.06 96 ALA A N 1
ATOM 711 C CA . ALA A 1 96 ? 4.297 -4.995 -0.812 1.00 80.06 96 ALA A CA 1
ATOM 712 C C . ALA A 1 96 ? 5.205 -3.999 -1.545 1.00 80.06 96 ALA A C 1
ATOM 714 O O . ALA A 1 96 ? 6.429 -4.147 -1.540 1.00 80.06 96 ALA A O 1
ATOM 715 N N . PHE A 1 97 ? 4.598 -2.998 -2.180 1.00 79.94 97 PHE A N 1
ATOM 716 C CA . PHE A 1 97 ? 5.340 -1.957 -2.882 1.00 79.94 97 PHE A CA 1
ATOM 717 C C . PHE A 1 97 ? 6.164 -1.135 -1.893 1.00 79.94 97 PHE A C 1
ATOM 719 O O . PHE A 1 97 ? 7.338 -0.882 -2.134 1.00 79.94 97 PHE A O 1
ATOM 726 N N . GLU A 1 98 ? 5.551 -0.764 -0.767 1.00 83.88 98 GLU A N 1
ATOM 727 C CA . GLU A 1 98 ? 6.224 -0.060 0.319 1.00 83.88 98 GLU A CA 1
ATOM 728 C C . GLU A 1 98 ? 5.513 -0.302 1.658 1.00 83.88 98 GLU A C 1
ATOM 730 O O . GLU A 1 98 ? 4.305 -0.560 1.697 1.00 83.88 98 GLU A O 1
ATOM 735 N N . TYR A 1 99 ? 6.264 -0.203 2.756 1.00 84.19 99 TYR A N 1
ATOM 736 C CA . TYR A 1 99 ? 5.764 -0.261 4.127 1.00 84.19 99 TYR A CA 1
ATOM 737 C C . TYR A 1 99 ? 6.092 1.043 4.865 1.00 84.19 99 TYR A C 1
ATOM 739 O O . TYR A 1 99 ? 7.253 1.350 5.128 1.00 84.19 99 TYR A O 1
ATOM 747 N N . ILE A 1 100 ? 5.063 1.796 5.254 1.00 84.94 100 ILE A N 1
ATOM 748 C CA . ILE A 1 100 ? 5.193 3.116 5.877 1.00 84.94 100 ILE A CA 1
ATOM 749 C C . ILE A 1 100 ? 4.540 3.181 7.261 1.00 84.94 100 ILE A C 1
ATOM 751 O O . ILE A 1 100 ? 3.506 2.566 7.542 1.00 84.94 100 ILE A O 1
ATOM 755 N N . LEU A 1 101 ? 5.154 3.977 8.135 1.00 81.25 101 LEU A N 1
ATOM 756 C CA . LEU A 1 101 ? 4.658 4.278 9.474 1.00 81.25 101 LEU A CA 1
ATOM 757 C C . LEU A 1 101 ? 3.754 5.514 9.458 1.00 81.25 101 LEU A C 1
ATOM 759 O O . LEU A 1 101 ? 4.072 6.520 8.826 1.00 81.25 101 LEU A O 1
ATOM 763 N N . LYS A 1 102 ? 2.640 5.454 10.190 1.00 80.19 102 LYS A N 1
ATOM 764 C CA . LYS A 1 102 ? 1.790 6.621 10.449 1.00 80.19 102 LYS A CA 1
ATOM 765 C C . LYS A 1 102 ? 2.380 7.497 11.564 1.00 80.19 102 LYS A C 1
ATOM 767 O O . LYS A 1 102 ? 2.892 6.945 12.539 1.00 80.19 102 LYS A O 1
ATOM 772 N N . PRO A 1 103 ? 2.205 8.830 11.498 1.00 72.38 103 PRO A N 1
ATOM 773 C CA . PRO A 1 103 ? 1.631 9.590 10.383 1.00 72.38 103 PRO A CA 1
ATOM 774 C C . PRO A 1 103 ? 2.679 9.848 9.282 1.00 72.38 103 PRO A C 1
ATOM 776 O O . PRO A 1 103 ? 3.775 10.301 9.608 1.00 72.38 103 PRO A O 1
ATOM 779 N N . PRO A 1 104 ? 2.369 9.604 7.994 1.00 69.38 104 PRO A N 1
ATOM 780 C CA . PRO A 1 104 ? 3.266 10.014 6.921 1.00 69.38 104 PRO A CA 1
ATOM 781 C C . PRO A 1 104 ? 3.183 11.530 6.703 1.00 69.38 104 PRO A C 1
ATOM 783 O O . PRO A 1 104 ? 2.117 12.132 6.865 1.00 69.38 104 PRO A O 1
ATOM 786 N N . GLU A 1 105 ? 4.285 12.147 6.283 1.00 74.44 105 GLU A N 1
ATOM 787 C CA . GLU A 1 105 ? 4.247 13.519 5.781 1.00 74.44 105 GLU A CA 1
ATOM 788 C C . GLU A 1 105 ? 3.540 13.560 4.414 1.00 74.44 105 GLU A C 1
ATOM 790 O O . GLU A 1 105 ? 3.722 12.685 3.565 1.00 74.44 105 GLU A O 1
ATOM 795 N N . THR A 1 106 ? 2.704 14.580 4.188 1.00 74.62 106 THR A N 1
ATOM 796 C CA . THR A 1 106 ? 1.897 14.706 2.961 1.00 74.62 106 THR A CA 1
ATOM 797 C C . THR A 1 106 ? 2.721 14.686 1.661 1.00 74.62 106 THR A C 1
ATOM 799 O O . THR A 1 106 ? 2.299 14.012 0.720 1.00 74.62 106 THR A O 1
ATOM 802 N N . PRO A 1 107 ? 3.878 15.375 1.552 1.00 68.31 107 PRO A N 1
ATOM 803 C CA . PRO A 1 107 ? 4.689 15.332 0.332 1.00 68.31 107 PRO A CA 1
ATOM 804 C C . PRO A 1 107 ? 5.213 13.925 0.023 1.00 68.31 107 PRO A C 1
ATOM 806 O O . PRO A 1 107 ? 5.187 13.491 -1.131 1.00 68.31 107 PRO A O 1
ATOM 809 N N . ASP A 1 108 ? 5.616 13.191 1.060 1.00 79.88 108 ASP A N 1
ATOM 810 C CA . ASP A 1 108 ? 6.220 11.867 0.926 1.00 79.88 108 ASP A CA 1
ATOM 811 C C . ASP A 1 108 ? 5.203 10.836 0.432 1.00 79.88 108 ASP A C 1
ATOM 813 O O . ASP A 1 108 ? 5.500 10.038 -0.460 1.00 79.88 108 ASP A O 1
ATOM 817 N N . ILE A 1 109 ? 3.969 10.878 0.951 1.00 85.50 109 ILE A N 1
ATOM 818 C CA . ILE A 1 109 ? 2.934 9.928 0.531 1.00 85.50 109 ILE A CA 1
ATOM 819 C C . ILE A 1 109 ? 2.463 10.176 -0.905 1.00 85.50 109 ILE A C 1
ATOM 821 O O . ILE A 1 109 ? 2.205 9.218 -1.630 1.00 85.50 109 ILE A O 1
ATOM 825 N N . LEU A 1 110 ? 2.396 11.433 -1.357 1.00 88.31 110 LEU A N 1
ATOM 826 C CA . LEU A 1 110 ? 2.030 11.754 -2.741 1.00 88.31 110 LEU A CA 1
ATOM 827 C C . LEU A 1 110 ? 3.104 11.291 -3.733 1.00 88.31 110 LEU A C 1
ATOM 829 O O . LEU A 1 110 ? 2.775 10.684 -4.755 1.00 88.31 110 LEU A O 1
ATOM 833 N N . ALA A 1 111 ? 4.382 11.513 -3.410 1.00 87.94 111 ALA A N 1
ATOM 834 C CA . ALA A 1 111 ? 5.494 11.018 -4.217 1.00 87.94 111 A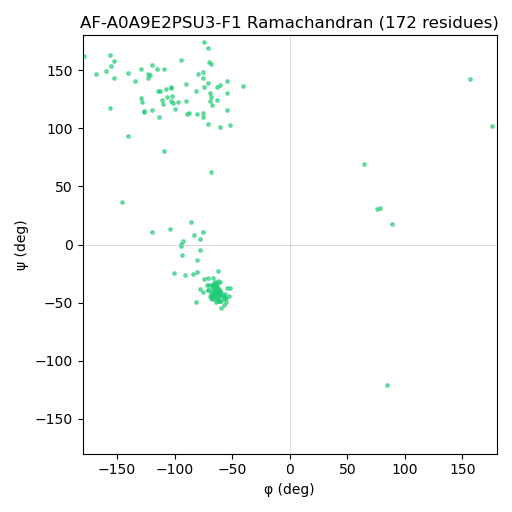LA A CA 1
ATOM 835 C C . ALA A 1 111 ? 5.474 9.484 -4.312 1.00 87.94 111 ALA A C 1
ATOM 837 O O . ALA A 1 111 ? 5.590 8.927 -5.407 1.00 87.94 111 ALA A O 1
ATOM 838 N N . LEU A 1 112 ? 5.246 8.804 -3.185 1.00 88.31 112 LEU A N 1
ATOM 839 C CA . LEU A 1 112 ? 5.160 7.348 -3.130 1.00 88.31 112 LEU A CA 1
ATOM 840 C C . LEU A 1 112 ? 3.981 6.801 -3.947 1.00 88.31 112 LEU A C 1
ATOM 842 O O . LEU A 1 112 ? 4.137 5.833 -4.689 1.00 88.31 112 LEU A O 1
ATOM 846 N N . ILE A 1 113 ? 2.811 7.439 -3.860 1.00 92.12 113 ILE A N 1
ATOM 847 C CA . ILE A 1 113 ? 1.634 7.087 -4.666 1.00 92.12 113 ILE A CA 1
ATOM 848 C C . ILE A 1 113 ? 1.938 7.233 -6.160 1.00 92.12 113 ILE A C 1
ATOM 850 O O . ILE A 1 113 ? 1.590 6.344 -6.937 1.00 92.12 113 ILE A O 1
ATOM 854 N N . SER A 1 114 ? 2.607 8.315 -6.570 1.00 90.94 114 SER A N 1
ATOM 855 C CA . SER A 1 114 ? 2.993 8.519 -7.970 1.00 90.94 114 SER A CA 1
ATOM 856 C C . SER A 1 114 ? 3.904 7.395 -8.471 1.00 90.94 114 SER A C 1
ATOM 858 O O . SER A 1 114 ? 3.619 6.792 -9.506 1.00 90.94 114 SER A O 1
ATOM 860 N N . GLN A 1 115 ? 4.946 7.055 -7.705 1.00 89.56 115 GLN A N 1
ATOM 861 C CA . GLN A 1 115 ? 5.871 5.965 -8.038 1.00 89.56 115 GLN A CA 1
ATOM 862 C C . GLN A 1 115 ? 5.157 4.608 -8.111 1.00 89.56 115 GLN A C 1
ATOM 864 O O . GLN A 1 115 ? 5.384 3.834 -9.041 1.00 89.56 115 GLN A O 1
ATOM 869 N N . ALA A 1 116 ? 4.257 4.327 -7.165 1.00 89.88 116 ALA A N 1
ATOM 870 C CA . ALA A 1 116 ? 3.496 3.083 -7.136 1.00 89.88 116 ALA A CA 1
ATOM 871 C C . ALA A 1 116 ? 2.567 2.949 -8.351 1.00 89.88 116 ALA A C 1
ATOM 873 O O . ALA A 1 116 ? 2.494 1.885 -8.969 1.00 89.88 116 ALA A O 1
ATOM 874 N N . LEU A 1 117 ? 1.887 4.034 -8.733 1.00 90.56 117 LEU A N 1
ATOM 875 C CA . LEU A 1 117 ? 1.023 4.065 -9.912 1.00 90.56 117 LEU A CA 1
ATOM 876 C C . LEU A 1 117 ? 1.817 3.888 -11.211 1.00 90.56 117 LEU A C 1
ATOM 878 O O . LEU A 1 117 ? 1.367 3.165 -12.100 1.00 90.56 117 LEU A O 1
ATOM 882 N N . GLU A 1 118 ? 2.990 4.511 -11.333 1.00 89.06 118 GLU A N 1
ATOM 883 C CA . GLU A 1 118 ? 3.880 4.299 -12.479 1.00 89.06 118 GLU A CA 1
ATOM 884 C C . GLU A 1 118 ? 4.352 2.847 -12.559 1.00 89.06 118 GLU A C 1
ATOM 886 O O . GLU A 1 118 ? 4.201 2.215 -13.606 1.00 89.06 118 GLU A O 1
ATOM 891 N N . ALA A 1 119 ? 4.826 2.276 -11.449 1.00 83.69 119 ALA A N 1
ATOM 892 C CA . ALA A 1 119 ? 5.241 0.878 -11.391 1.00 83.69 119 ALA A CA 1
ATOM 893 C C . ALA A 1 119 ? 4.098 -0.076 -11.782 1.00 83.69 119 ALA A C 1
ATOM 895 O O . ALA A 1 119 ? 4.289 -0.978 -12.601 1.00 83.69 119 ALA A O 1
ATOM 896 N N . GLY A 1 120 ? 2.884 0.157 -11.269 1.00 82.44 120 GLY A N 1
ATOM 897 C CA . GLY A 1 120 ? 1.690 -0.607 -11.635 1.00 82.44 120 GLY A CA 1
ATOM 898 C C . GLY A 1 120 ? 1.362 -0.520 -13.128 1.00 82.44 120 GLY A C 1
ATOM 899 O O . GLY A 1 120 ? 1.058 -1.536 -13.756 1.00 82.44 120 GLY A O 1
ATOM 900 N N . ARG A 1 121 ? 1.486 0.670 -13.731 1.00 83.62 121 ARG A N 1
ATOM 901 C CA . ARG A 1 121 ? 1.302 0.867 -15.179 1.00 83.62 121 ARG A CA 1
ATOM 902 C C . ARG A 1 121 ? 2.344 0.111 -15.995 1.00 83.62 121 ARG A C 1
ATOM 904 O O . ARG A 1 1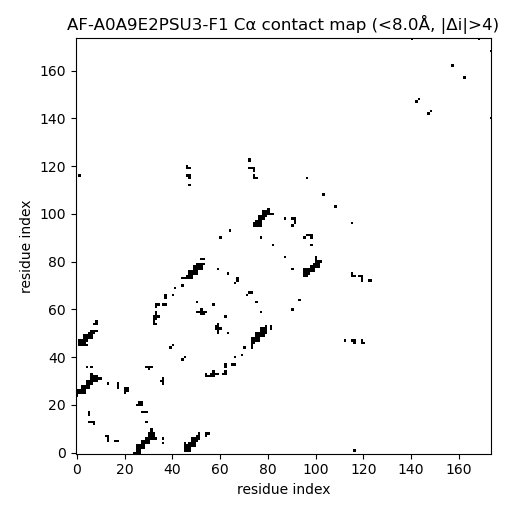21 ? 1.957 -0.574 -16.934 1.00 83.62 121 ARG A O 1
ATOM 911 N N . PHE A 1 122 ? 3.624 0.166 -15.627 1.00 77.31 122 PHE A N 1
ATOM 912 C CA . PHE A 1 122 ? 4.675 -0.588 -16.320 1.00 77.31 122 PHE A CA 1
ATOM 913 C C . PHE A 1 122 ? 4.462 -2.104 -16.227 1.00 77.31 122 PHE A C 1
ATOM 915 O O . PHE A 1 122 ? 4.633 -2.807 -17.218 1.00 77.31 122 PHE A O 1
ATOM 922 N N . MET A 1 123 ? 4.026 -2.616 -15.072 1.00 72.25 123 MET A N 1
ATOM 923 C CA . MET A 1 123 ? 3.755 -4.050 -14.896 1.00 72.25 123 MET A CA 1
ATOM 924 C C . MET A 1 123 ? 2.505 -4.539 -15.650 1.00 72.25 123 MET A C 1
ATOM 926 O O . MET A 1 123 ? 2.420 -5.725 -16.005 1.00 72.25 123 MET A O 1
ATOM 930 N N . ARG A 1 124 ? 1.517 -3.655 -15.857 1.00 69.69 124 ARG A N 1
ATOM 931 C CA . ARG A 1 124 ? 0.250 -3.940 -16.558 1.00 69.69 124 ARG A CA 1
ATOM 932 C C . ARG A 1 124 ? 0.297 -3.664 -18.049 1.00 69.69 124 ARG A C 1
ATOM 934 O O . ARG A 1 124 ? -0.455 -4.303 -18.784 1.00 69.69 124 ARG A O 1
ATOM 941 N N . SER A 1 125 ? 1.158 -2.750 -18.489 1.00 55.50 125 SER A N 1
ATOM 942 C CA . SER A 1 125 ? 1.452 -2.566 -19.900 1.00 55.50 125 SER A CA 1
ATOM 943 C C . SER A 1 125 ? 1.876 -3.924 -20.442 1.00 55.50 125 SER A C 1
ATOM 945 O O . SER A 1 125 ? 2.871 -4.505 -20.000 1.00 55.50 125 SER A O 1
ATOM 947 N N . ARG A 1 126 ? 1.084 -4.484 -21.364 1.00 45.25 126 ARG A N 1
ATOM 948 C CA . ARG A 1 126 ? 1.617 -5.540 -22.216 1.00 45.25 126 ARG A CA 1
ATOM 949 C C . ARG A 1 126 ? 2.856 -4.920 -22.841 1.00 45.25 126 ARG A C 1
ATOM 951 O O . ARG A 1 126 ? 2.782 -3.804 -23.344 1.00 45.25 126 ARG A O 1
ATOM 958 N N . VAL A 1 127 ? 3.983 -5.619 -22.791 1.00 42.59 127 VAL A N 1
ATOM 959 C CA . VAL A 1 127 ? 5.002 -5.398 -23.810 1.00 42.59 127 VAL A CA 1
ATOM 960 C C . VAL A 1 127 ? 4.234 -5.549 -25.119 1.00 42.59 127 VAL A C 1
ATOM 962 O O . VAL A 1 127 ? 3.802 -6.656 -25.447 1.00 42.59 127 VAL A O 1
ATOM 965 N N . GLU A 1 128 ? 3.907 -4.437 -25.777 1.00 34.38 128 GLU A N 1
ATOM 966 C CA . GLU A 1 128 ? 3.439 -4.483 -27.147 1.00 34.38 128 GLU A CA 1
ATOM 967 C C . GLU A 1 128 ? 4.603 -5.114 -27.902 1.00 34.38 128 GLU A C 1
ATOM 969 O O . GLU A 1 128 ? 5.641 -4.500 -28.135 1.00 34.38 128 GLU A O 1
ATOM 974 N N . LEU A 1 129 ? 4.458 -6.407 -28.189 1.00 38.25 129 LEU A N 1
ATOM 975 C CA . LEU A 1 129 ? 5.227 -7.128 -29.190 1.00 38.25 129 LEU A CA 1
ATOM 976 C C . LEU A 1 129 ? 4.805 -6.579 -30.557 1.00 38.25 129 LEU A C 1
ATOM 978 O O . LEU A 1 129 ? 4.194 -7.279 -31.351 1.00 38.25 129 LEU A O 1
ATOM 982 N N . ASP A 1 130 ? 5.060 -5.295 -30.772 1.00 34.66 130 ASP A N 1
ATOM 983 C CA . ASP A 1 130 ? 5.013 -4.640 -32.074 1.00 34.66 130 ASP A CA 1
ATOM 984 C C . ASP A 1 130 ? 6.092 -3.550 -32.139 1.00 34.66 130 ASP A C 1
ATOM 986 O O . ASP A 1 130 ? 5.938 -2.479 -32.722 1.00 34.66 130 ASP A O 1
ATOM 990 N N . VAL A 1 131 ? 7.237 -3.843 -31.517 1.00 36.88 131 VAL A N 1
ATOM 991 C CA . VAL A 1 131 ? 8.481 -3.158 -31.841 1.00 36.88 131 VAL A CA 1
ATOM 992 C C . VAL A 1 131 ? 9.094 -3.947 -32.985 1.00 36.88 131 VAL A C 1
ATOM 994 O O . VAL A 1 131 ? 9.476 -5.110 -32.823 1.00 36.88 131 VAL A O 1
ATOM 997 N N . ALA A 1 132 ? 9.158 -3.319 -34.156 1.00 36.00 132 ALA A N 1
ATOM 998 C CA . ALA A 1 132 ? 10.082 -3.722 -35.203 1.00 36.00 132 ALA A CA 1
ATOM 999 C C . ALA A 1 132 ? 11.443 -4.088 -34.565 1.00 36.00 132 ALA A C 1
ATOM 1001 O O . ALA A 1 132 ? 11.878 -3.405 -33.633 1.00 36.00 132 ALA A O 1
ATOM 1002 N N . PRO A 1 133 ? 12.091 -5.183 -34.989 1.00 40.97 133 PRO A N 1
ATOM 1003 C CA . PRO A 1 133 ? 13.272 -5.685 -34.309 1.00 40.97 133 PRO A CA 1
ATOM 1004 C C . PRO A 1 133 ? 14.436 -4.728 -34.556 1.00 40.97 133 PRO A C 1
ATOM 1006 O O . PRO A 1 133 ? 14.964 -4.712 -35.656 1.00 40.97 133 PRO A O 1
ATOM 1009 N N . ASP A 1 134 ? 14.767 -3.925 -33.546 1.00 42.78 134 ASP A N 1
ATOM 1010 C CA . ASP A 1 134 ? 16.045 -3.239 -33.294 1.00 42.78 134 ASP A CA 1
ATOM 1011 C C . ASP A 1 134 ? 15.785 -2.380 -32.035 1.00 42.78 134 ASP A C 1
ATOM 1013 O O . ASP A 1 134 ? 15.050 -1.405 -32.103 1.00 42.78 134 ASP A O 1
ATOM 1017 N N . THR A 1 135 ? 16.181 -2.699 -30.800 1.00 42.88 135 THR A N 1
ATOM 1018 C CA . THR A 1 135 ? 17.446 -3.222 -30.267 1.00 42.88 135 THR A CA 1
ATOM 1019 C C . THR A 1 135 ? 17.241 -3.686 -28.804 1.00 42.88 135 THR A C 1
ATOM 1021 O O . THR A 1 135 ? 16.463 -3.087 -28.068 1.00 42.88 135 THR A O 1
ATOM 1024 N N . THR A 1 136 ? 17.974 -4.737 -28.41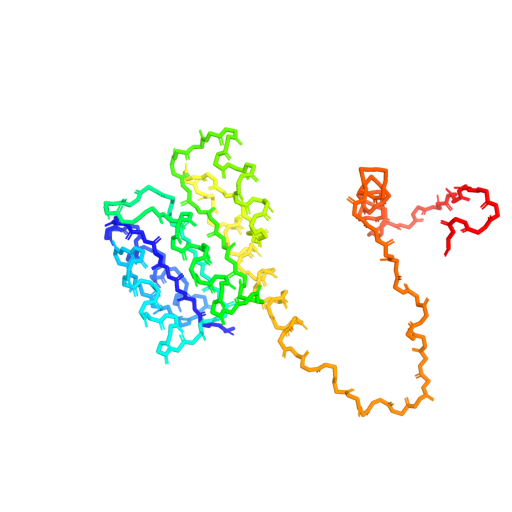2 1.00 42.00 136 THR A N 1
ATOM 1025 C CA . THR A 1 136 ? 18.396 -5.129 -27.042 1.00 42.00 136 THR A CA 1
ATOM 1026 C C . THR A 1 136 ? 17.359 -5.530 -25.971 1.00 42.00 136 THR A C 1
ATOM 1028 O O . THR A 1 136 ? 17.279 -4.971 -24.884 1.00 42.00 136 THR A O 1
ATOM 1031 N N . ALA A 1 137 ? 16.726 -6.694 -26.166 1.00 43.28 137 ALA A N 1
ATOM 1032 C CA . ALA A 1 137 ? 16.225 -7.535 -25.061 1.00 43.28 137 ALA A CA 1
ATOM 1033 C C . ALA A 1 137 ? 17.347 -8.308 -24.312 1.00 43.28 137 ALA A C 1
ATOM 1035 O O . ALA A 1 137 ? 17.067 -9.217 -23.533 1.00 43.28 137 ALA A O 1
ATOM 1036 N N . ALA A 1 138 ? 18.617 -7.976 -24.569 1.00 48.50 138 ALA A N 1
ATOM 1037 C CA . ALA A 1 138 ? 19.791 -8.653 -24.016 1.00 48.50 138 ALA A CA 1
ATOM 1038 C C . ALA A 1 138 ? 20.340 -8.006 -22.725 1.00 48.50 138 ALA A C 1
ATOM 1040 O O . ALA A 1 138 ? 21.171 -8.621 -22.067 1.00 48.50 138 ALA A O 1
ATOM 1041 N N . ASP A 1 139 ? 19.853 -6.823 -22.330 1.00 53.97 139 ASP A N 1
ATOM 1042 C CA . ASP A 1 139 ? 20.510 -5.982 -21.309 1.00 53.97 139 ASP A CA 1
ATOM 1043 C C . ASP A 1 139 ? 19.833 -6.007 -19.920 1.00 53.97 139 ASP A C 1
ATOM 1045 O O . ASP A 1 139 ? 20.107 -5.170 -19.058 1.00 53.97 139 ASP A O 1
ATOM 1049 N N . ALA A 1 140 ? 18.919 -6.948 -19.665 1.00 57.56 140 ALA A N 1
ATOM 1050 C CA . ALA A 1 140 ? 18.252 -7.039 -18.366 1.00 57.56 140 ALA A CA 1
ATOM 1051 C C . ALA A 1 140 ? 19.140 -7.762 -17.334 1.00 57.56 140 ALA A C 1
ATOM 1053 O O . ALA A 1 140 ? 19.341 -8.972 -17.418 1.00 57.56 140 ALA A O 1
ATOM 1054 N N . ILE A 1 141 ? 19.623 -7.039 -16.316 1.00 69.50 141 ILE A N 1
ATOM 1055 C CA . ILE A 1 141 ? 20.349 -7.630 -15.180 1.00 69.50 141 ILE A CA 1
ATOM 1056 C C . ILE A 1 141 ? 19.373 -8.453 -14.318 1.00 69.50 141 ILE A C 1
ATOM 1058 O O . ILE A 1 141 ? 18.375 -7.932 -13.817 1.00 69.50 141 ILE A O 1
ATOM 1062 N N . ILE A 1 142 ? 19.667 -9.743 -14.113 1.00 73.00 142 ILE A N 1
ATOM 1063 C CA . ILE A 1 142 ? 18.825 -10.679 -13.348 1.00 73.00 142 ILE A CA 1
ATOM 1064 C C . ILE A 1 142 ? 19.520 -11.061 -12.034 1.00 73.00 142 ILE A C 1
ATOM 1066 O O . ILE A 1 142 ? 20.617 -11.611 -12.034 1.00 73.00 142 ILE A O 1
ATOM 1070 N N . GLY A 1 143 ? 18.854 -10.854 -10.891 1.00 68.25 143 GLY A N 1
ATOM 1071 C CA . GLY A 1 143 ? 19.327 -11.368 -9.599 1.00 68.25 143 GLY A CA 1
ATOM 1072 C C . GLY A 1 143 ? 18.800 -10.600 -8.387 1.00 68.25 143 GLY A C 1
ATOM 1073 O O . GLY A 1 143 ? 18.673 -9.381 -8.431 1.00 68.25 143 GLY A O 1
ATOM 1074 N N . LYS A 1 144 ? 18.502 -11.317 -7.290 1.00 70.81 144 LYS A N 1
ATOM 1075 C CA . LYS A 1 144 ? 17.945 -10.765 -6.029 1.00 70.81 144 LYS A CA 1
ATOM 1076 C C . LYS A 1 144 ? 18.842 -10.989 -4.800 1.00 70.81 144 LYS A C 1
ATOM 1078 O O . LYS A 1 144 ? 18.395 -10.810 -3.669 1.00 70.81 144 LYS A O 1
ATOM 1083 N N . SER A 1 145 ? 20.080 -11.441 -4.996 1.00 84.00 145 SER A N 1
ATOM 1084 C CA . SER A 1 145 ? 21.008 -11.728 -3.897 1.00 84.00 145 SER A CA 1
ATOM 1085 C C . SER A 1 145 ? 21.436 -10.442 -3.180 1.00 84.00 145 SER A C 1
ATOM 1087 O O . SER A 1 145 ? 21.429 -9.364 -3.774 1.00 84.00 145 SER A O 1
ATOM 1089 N N . LYS A 1 146 ? 21.840 -10.544 -1.906 1.00 79.19 146 LYS A N 1
ATOM 1090 C CA . LYS A 1 146 ? 22.333 -9.385 -1.137 1.00 79.19 146 LYS A CA 1
ATOM 1091 C C . LYS A 1 146 ? 23.461 -8.621 -1.863 1.00 79.19 146 LYS A C 1
ATOM 1093 O O . LYS A 1 146 ? 23.358 -7.403 -1.928 1.00 79.19 146 LYS A O 1
ATOM 1098 N N . PRO A 1 147 ? 24.475 -9.277 -2.470 1.00 85.19 147 PRO A N 1
ATOM 1099 C CA . PRO A 1 147 ? 25.491 -8.568 -3.253 1.00 85.19 147 PRO A CA 1
ATOM 1100 C C . PRO A 1 147 ? 24.916 -7.798 -4.451 1.00 85.19 147 PRO A C 1
ATOM 1102 O O . PRO A 1 147 ? 25.278 -6.647 -4.659 1.00 85.19 147 PRO A O 1
ATOM 1105 N N . MET A 1 148 ? 23.968 -8.383 -5.194 1.00 86.56 148 MET A N 1
ATOM 1106 C CA . MET A 1 148 ? 23.324 -7.703 -6.328 1.00 86.56 148 MET A CA 1
ATOM 1107 C C . MET A 1 148 ? 22.466 -6.514 -5.889 1.00 86.56 148 MET A C 1
ATOM 1109 O O . MET A 1 148 ? 22.437 -5.493 -6.568 1.00 86.56 148 MET A O 1
ATOM 1113 N N . GLN A 1 149 ? 21.814 -6.600 -4.726 1.00 77.88 149 GLN A N 1
ATOM 1114 C CA . GLN A 1 149 ? 21.094 -5.461 -4.151 1.00 77.88 149 GLN A CA 1
ATOM 1115 C C . GLN A 1 149 ? 22.027 -4.282 -3.850 1.00 77.88 149 GLN A C 1
ATOM 1117 O O . GLN A 1 149 ? 21.649 -3.137 -4.086 1.00 77.88 149 GLN A O 1
ATOM 1122 N N . GLU A 1 150 ? 23.250 -4.541 -3.379 1.00 83.06 150 GLU A N 1
ATOM 1123 C CA . GLU A 1 150 ? 24.254 -3.489 -3.180 1.00 83.06 150 GLU A CA 1
ATOM 1124 C C . GLU A 1 150 ? 24.729 -2.880 -4.508 1.00 83.06 150 GLU A C 1
ATOM 1126 O O . GLU A 1 150 ? 24.906 -1.663 -4.587 1.00 83.06 150 GLU A O 1
ATOM 1131 N N . VAL A 1 151 ? 24.834 -3.684 -5.573 1.00 88.56 151 VAL A N 1
ATOM 1132 C CA . VAL A 1 151 ? 25.113 -3.192 -6.935 1.00 88.56 151 VAL A CA 1
ATOM 1133 C C . VAL A 1 151 ? 23.997 -2.256 -7.417 1.00 88.56 151 VAL A C 1
ATOM 1135 O O . VAL A 1 151 ? 24.289 -1.135 -7.828 1.00 88.56 151 VAL A O 1
ATOM 1138 N N . TYR A 1 152 ? 22.720 -2.635 -7.288 1.00 83.81 152 TYR A N 1
ATOM 1139 C CA . TYR A 1 152 ? 21.598 -1.766 -7.681 1.00 83.81 152 TYR A CA 1
ATOM 1140 C C . TYR A 1 152 ? 21.559 -0.455 -6.886 1.00 83.81 152 TYR A C 1
ATOM 1142 O O . TYR A 1 152 ? 21.325 0.612 -7.455 1.00 83.81 152 TYR A O 1
ATOM 1150 N N . LYS A 1 153 ? 21.848 -0.505 -5.578 1.00 71.94 153 LYS A N 1
ATOM 1151 C CA . LYS A 1 153 ? 21.947 0.697 -4.734 1.00 71.94 153 LYS A CA 1
ATOM 1152 C C . LYS A 1 153 ? 23.090 1.615 -5.160 1.00 71.94 153 LYS A C 1
ATOM 1154 O O . LYS A 1 153 ? 22.965 2.832 -5.028 1.00 71.94 153 LYS A O 1
ATOM 1159 N N . ALA A 1 154 ? 24.216 1.059 -5.606 1.00 85.38 154 ALA A N 1
ATOM 1160 C CA . ALA A 1 154 ? 25.338 1.842 -6.113 1.00 85.38 154 ALA A CA 1
ATOM 1161 C C . ALA A 1 154 ? 24.982 2.512 -7.448 1.00 85.38 154 ALA A C 1
ATOM 1163 O O . ALA A 1 154 ? 25.210 3.712 -7.589 1.00 85.38 154 ALA A O 1
ATOM 1164 N N . ILE A 1 155 ? 24.338 1.774 -8.362 1.00 87.56 155 ILE A N 1
ATOM 1165 C CA . ILE A 1 155 ? 23.836 2.296 -9.642 1.00 87.56 155 ILE A CA 1
ATOM 1166 C C . ILE A 1 155 ? 22.880 3.468 -9.399 1.00 87.56 155 ILE A C 1
ATOM 1168 O O . ILE A 1 155 ? 23.111 4.553 -9.920 1.00 87.56 155 ILE A O 1
ATOM 1172 N N . GLY A 1 156 ? 21.863 3.298 -8.549 1.00 76.06 156 GLY A N 1
ATOM 1173 C CA . GLY A 1 156 ? 20.895 4.362 -8.260 1.00 76.06 156 GLY A CA 1
ATOM 1174 C C . GLY A 1 156 ? 21.520 5.620 -7.645 1.00 76.06 156 GLY A C 1
ATOM 1175 O O . GLY A 1 156 ? 21.071 6.728 -7.923 1.00 76.06 156 GLY A O 1
ATOM 1176 N N . ARG A 1 157 ? 22.589 5.470 -6.850 1.00 82.38 157 ARG A N 1
ATOM 1177 C CA . ARG A 1 157 ? 23.309 6.605 -6.247 1.00 82.38 157 ARG A CA 1
ATOM 1178 C C . ARG A 1 157 ? 24.122 7.411 -7.255 1.00 82.38 157 ARG A C 1
ATOM 1180 O O . ARG A 1 157 ? 24.262 8.615 -7.069 1.00 82.38 157 ARG A O 1
ATOM 1187 N N . VAL A 1 158 ? 24.698 6.749 -8.259 1.00 88.31 158 VAL A N 1
ATOM 1188 C CA . VAL A 1 158 ? 25.646 7.369 -9.198 1.00 88.31 158 VAL A CA 1
ATOM 1189 C C . VAL A 1 158 ? 25.014 7.751 -10.535 1.00 88.31 158 VAL A C 1
ATOM 1191 O O . VAL A 1 158 ? 25.483 8.690 -11.168 1.00 88.31 158 VAL A O 1
ATOM 1194 N N . ALA A 1 159 ? 23.915 7.100 -10.927 1.00 88.19 159 ALA A N 1
ATOM 1195 C CA . ALA A 1 159 ? 23.177 7.377 -12.159 1.00 88.19 159 ALA A CA 1
ATOM 1196 C C . ALA A 1 159 ? 22.787 8.855 -12.384 1.00 88.19 159 ALA A C 1
ATOM 1198 O O . ALA A 1 159 ? 22.845 9.286 -13.532 1.00 88.19 159 ALA A O 1
ATOM 1199 N N . PRO A 1 160 ? 22.412 9.659 -11.363 1.00 84.38 160 PRO A N 1
ATOM 1200 C CA . PRO A 1 160 ? 22.088 11.071 -11.577 1.00 84.38 160 PRO A CA 1
ATOM 1201 C C . PRO A 1 160 ? 23.322 11.992 -11.600 1.00 84.38 160 PRO A C 1
ATOM 1203 O O . PRO A 1 160 ? 23.165 13.210 -11.558 1.00 84.38 160 PRO A O 1
ATOM 1206 N N . THR A 1 161 ? 24.542 11.446 -11.598 1.00 89.81 161 THR A N 1
ATOM 1207 C CA . THR A 1 161 ? 25.791 12.217 -11.508 1.00 89.81 161 THR A CA 1
ATOM 1208 C C . THR A 1 161 ? 26.681 11.999 -12.729 1.00 89.81 161 THR A C 1
ATOM 1210 O O . THR A 1 161 ? 26.672 10.923 -13.316 1.00 89.81 161 THR A O 1
ATOM 1213 N N . ASP A 1 162 ? 27.538 12.976 -13.035 1.00 90.62 162 ASP A N 1
ATOM 1214 C CA . ASP A 1 162 ? 28.553 12.876 -14.099 1.00 90.62 162 ASP A CA 1
ATOM 1215 C C . ASP A 1 162 ? 29.868 12.224 -13.617 1.00 90.62 162 ASP A C 1
ATOM 1217 O O . ASP A 1 162 ? 30.937 12.420 -14.200 1.00 90.62 162 ASP A O 1
ATOM 1221 N N . ALA A 1 163 ? 29.834 11.492 -12.499 1.00 90.06 163 ALA A N 1
ATOM 1222 C CA . ALA A 1 163 ? 31.023 10.877 -11.922 1.00 90.06 163 ALA A CA 1
ATOM 1223 C C . ALA A 1 163 ? 31.472 9.648 -12.731 1.00 90.06 163 ALA A C 1
ATOM 1225 O O . ALA A 1 163 ? 30.675 8.772 -13.062 1.00 90.06 163 ALA A O 1
ATOM 1226 N N . THR A 1 164 ? 32.776 9.532 -12.989 1.00 93.38 164 THR A N 1
ATOM 1227 C CA . THR A 1 164 ? 33.352 8.345 -13.634 1.00 93.38 164 THR A CA 1
ATOM 1228 C C . THR A 1 164 ? 33.270 7.127 -12.710 1.00 93.38 164 THR A C 1
ATOM 1230 O O . THR A 1 164 ? 33.768 7.163 -11.584 1.00 93.38 164 THR A O 1
ATOM 1233 N N . VAL A 1 165 ? 32.699 6.025 -13.207 1.00 92.56 165 VAL A N 1
ATOM 1234 C CA . VAL A 1 165 ? 32.541 4.761 -12.467 1.00 92.56 165 VAL A CA 1
ATOM 1235 C C . VAL A 1 165 ? 33.504 3.701 -12.997 1.00 92.56 165 VAL A C 1
ATOM 1237 O O . VAL A 1 165 ? 33.604 3.491 -14.203 1.00 92.56 165 VAL A O 1
ATOM 1240 N N . LEU A 1 166 ? 34.186 3.000 -12.088 1.00 94.69 166 LEU A N 1
ATOM 1241 C CA . LEU A 1 166 ? 34.989 1.817 -12.399 1.00 94.69 166 LEU A CA 1
ATOM 1242 C C . LEU A 1 166 ? 34.207 0.553 -12.024 1.00 94.69 166 LEU A C 1
ATOM 1244 O O . LEU A 1 166 ? 33.845 0.376 -10.861 1.00 94.69 166 LEU A O 1
ATOM 1248 N N . ILE A 1 167 ? 33.981 -0.330 -12.996 1.00 92.38 167 ILE A N 1
ATOM 1249 C CA . ILE A 1 167 ? 33.316 -1.623 -12.796 1.00 92.38 167 ILE A CA 1
ATOM 1250 C C . ILE A 1 167 ? 34.384 -2.718 -12.771 1.00 92.38 167 ILE A C 1
ATOM 1252 O O . ILE A 1 167 ? 35.215 -2.798 -13.675 1.00 92.38 167 ILE A O 1
ATOM 1256 N N . LEU A 1 168 ? 34.368 -3.550 -11.729 1.00 93.00 168 LEU A N 1
ATOM 1257 C CA . LEU A 1 168 ? 35.310 -4.652 -11.529 1.00 93.00 168 LEU A CA 1
ATOM 1258 C C . LEU A 1 168 ? 34.545 -5.969 -11.389 1.00 93.00 168 LEU A C 1
ATOM 1260 O O . LEU A 1 168 ? 33.490 -6.008 -10.759 1.00 93.00 168 LEU A O 1
ATOM 1264 N N . GLY A 1 169 ? 35.104 -7.045 -11.937 1.00 93.12 169 GLY A N 1
ATOM 1265 C CA . GLY A 1 169 ? 34.519 -8.379 -11.877 1.00 93.12 169 GLY A CA 1
ATOM 1266 C C . GLY A 1 169 ? 35.397 -9.415 -12.569 1.00 93.12 169 GLY A C 1
ATOM 1267 O O . GLY A 1 169 ? 36.290 -9.073 -13.348 1.00 93.12 169 GLY A O 1
ATOM 1268 N N . GLU A 1 170 ? 35.157 -10.685 -12.256 1.00 93.88 170 GLU A N 1
ATOM 1269 C CA . GLU A 1 170 ? 35.738 -11.798 -13.003 1.00 93.88 170 GLU A CA 1
ATOM 1270 C C . GLU A 1 170 ? 35.084 -11.904 -14.392 1.00 93.88 170 GLU A C 1
ATOM 1272 O O . GLU A 1 170 ? 34.082 -11.257 -14.698 1.00 93.88 170 GLU A O 1
ATOM 1277 N N . THR A 1 171 ? 35.656 -12.716 -15.279 1.00 91.31 171 THR A N 1
ATOM 1278 C CA . THR A 1 171 ? 35.087 -12.889 -16.623 1.00 91.31 171 THR A CA 1
ATOM 1279 C C . THR A 1 171 ? 33.686 -13.508 -16.536 1.00 91.31 171 THR A C 1
ATOM 1281 O O . THR A 1 171 ? 33.528 -14.586 -15.972 1.00 91.31 171 THR A O 1
ATOM 1284 N N . GLY A 1 172 ? 32.683 -12.841 -17.121 1.00 83.56 172 GLY A N 1
ATOM 1285 C CA . GLY A 1 172 ? 31.295 -13.321 -17.176 1.00 83.56 172 GLY A CA 1
ATOM 1286 C C . GLY A 1 172 ? 30.401 -12.925 -15.993 1.00 83.56 172 GLY A C 1
ATOM 1287 O O . GLY A 1 172 ? 29.374 -13.563 -15.786 1.00 83.56 172 GLY A O 1
ATOM 1288 N N . THR A 1 173 ? 30.778 -11.916 -15.198 1.00 83.75 173 THR A N 1
ATOM 1289 C CA . THR A 1 173 ? 29.952 -11.406 -14.081 1.00 83.75 173 THR A CA 1
ATOM 1290 C C . THR A 1 173 ? 29.063 -10.207 -14.436 1.00 83.75 173 THR A C 1
ATOM 1292 O O . THR A 1 173 ? 28.397 -9.670 -13.551 1.00 83.75 173 THR A O 1
ATOM 1295 N N . GLY A 1 174 ? 29.105 -9.756 -15.690 1.00 72.94 174 GLY A N 1
ATOM 1296 C CA . GLY A 1 174 ? 28.181 -8.775 -16.272 1.00 72.94 174 GLY A CA 1
ATOM 1297 C C . GLY A 1 174 ? 27.357 -9.411 -17.379 1.00 72.94 174 GLY A C 1
ATOM 1298 O O . GLY A 1 174 ? 26.607 -8.649 -18.016 1.00 72.94 174 GLY A O 1
#

Radius of gyration: 18.94 Å; Cα contacts (8 Å, |Δi|>4): 211; chains: 1; bounding box: 51×31×50 Å

Secondary structure (DSSP, 8-state):
--EEEEE-S-HHHHHHHHHHHHHTTPEEEEESSHHHHHHHHHHS--SEEEE-S--SSS-HHHHHHHHHHH-TTS-EEEEES---HHHHHHHHHTT-SEEEESSPPHHHHHHHHHHHHHHHHHHHS---S---S-S-TT------SHHHHHHHHHHHHHTTS--------STT--